Protein AF-A0A9P0LRX0-F1 (afdb_monomer)

Foldseek 3Di:
DDDPVRVVVVVVVVVVVVPPPVPDPVRVVPDDDDDDPPPDPDD

Solvent-accessible surface area (backbone atoms only — not comparable to full-atom values): 3040 Å² total; per-residue (Å²): 132,84,51,75,67,56,53,54,53,51,53,56,57,65,57,50,73,84,64,69,76,71,71,48,74,67,58,61,73,67,56,84,82,82,81,77,82,75,77,70,100,76,130

pLDDT: mean 71.67, std 9.45, range [53.69, 92.0]

Secondary structure (DSSP, 8-state):
---HHHHHHHHHHHTSSS------HHHHHTS---------S--

Sequence (43 aa):
MVSSRTKRILAALSQNDESNNVYSEEEIGSMAISIISSDNIFD

Organism: Acanthoscelides obtectus (NCBI:txid200917)

Radius of gyration: 20.9 Å; Cα contacts (8 Å, |Δi|>4): 2; chains: 1; bounding box: 49×23×45 Å

Structure (mmCIF, N/CA/C/O backbone):
data_AF-A0A9P0LRX0-F1
#
_entry.id   AF-A0A9P0LRX0-F1
#
loop_
_atom_site.group_PDB
_atom_site.id
_atom_site.type_symbol
_atom_site.label_atom_id
_atom_site.label_alt_id
_atom_site.label_comp_id
_atom_site.label_asym_id
_atom_site.label_entity_id
_atom_site.label_seq_id
_atom_site.pdbx_PDB_ins_code
_atom_site.Cartn_x
_atom_site.Cartn_y
_atom_site.Cartn_z
_atom_site.occupancy
_atom_site.B_iso_or_equiv
_atom_site.auth_seq_id
_atom_site.auth_comp_id
_atom_site.auth_asym_id
_atom_site.auth_atom_id
_atom_site.pdbx_PDB_model_num
ATOM 1 N N . MET A 1 1 ? -18.289 4.367 26.020 1.00 75.81 1 MET A N 1
ATOM 2 C CA . MET A 1 1 ? -17.615 5.162 24.963 1.00 75.81 1 MET A CA 1
ATOM 3 C C . MET A 1 1 ? -16.324 4.467 24.573 1.00 75.81 1 MET A C 1
ATOM 5 O O . MET A 1 1 ? -15.578 4.074 25.459 1.00 75.81 1 MET A O 1
ATOM 9 N N . VAL A 1 2 ? -16.065 4.290 23.278 1.00 76.44 2 VAL A N 1
ATOM 10 C CA . VAL A 1 2 ? -14.824 3.663 22.795 1.00 76.44 2 VAL A CA 1
ATOM 11 C C . VAL A 1 2 ? -13.641 4.614 22.992 1.00 76.44 2 VAL A C 1
ATOM 13 O O . VAL A 1 2 ? -13.775 5.820 22.764 1.00 76.44 2 VAL A O 1
ATOM 16 N N . SER A 1 3 ? -12.494 4.083 23.421 1.00 85.81 3 SER A N 1
ATOM 17 C CA . SER A 1 3 ? -11.304 4.889 23.707 1.00 85.81 3 SER A CA 1
ATOM 18 C C . SER A 1 3 ? -10.771 5.601 22.455 1.00 85.81 3 SER A C 1
ATOM 20 O O . SER A 1 3 ? -10.937 5.122 21.331 1.00 85.81 3 SER A O 1
ATOM 22 N N . SER A 1 4 ? -10.071 6.725 22.642 1.00 85.75 4 SER A N 1
ATOM 23 C CA . SER A 1 4 ? -9.416 7.460 21.545 1.00 85.75 4 SER A CA 1
ATOM 24 C C . SER A 1 4 ? -8.428 6.584 20.753 1.00 85.75 4 SER A C 1
ATOM 26 O O . SER A 1 4 ? -8.337 6.677 19.530 1.00 85.75 4 SER A O 1
ATOM 28 N N . ARG A 1 5 ? -7.733 5.655 21.427 1.00 86.31 5 ARG A N 1
ATOM 29 C CA . ARG A 1 5 ? -6.862 4.667 20.771 1.00 86.31 5 ARG A CA 1
ATOM 30 C C . ARG A 1 5 ? -7.662 3.724 19.872 1.00 86.31 5 ARG A C 1
ATOM 32 O O . ARG A 1 5 ? -7.282 3.524 18.726 1.00 86.31 5 ARG A O 1
ATOM 39 N N . THR A 1 6 ? -8.782 3.200 20.363 1.00 92.00 6 THR A N 1
ATOM 40 C CA . THR A 1 6 ? -9.641 2.284 19.598 1.00 92.00 6 THR A CA 1
ATOM 41 C C . THR A 1 6 ? -10.242 2.962 18.365 1.00 92.00 6 THR A C 1
ATOM 43 O O . THR A 1 6 ? -10.281 2.354 17.303 1.00 92.00 6 THR A O 1
ATOM 46 N N . LYS A 1 7 ? -10.633 4.240 18.468 1.00 85.19 7 LYS A N 1
ATOM 47 C CA . LYS A 1 7 ? -11.131 5.023 17.322 1.00 85.19 7 LYS A CA 1
ATOM 48 C C . LYS A 1 7 ? -10.077 5.195 16.225 1.00 85.19 7 LYS A C 1
ATOM 50 O O . LYS A 1 7 ? -10.401 5.044 15.056 1.00 85.19 7 LYS A O 1
ATOM 55 N N . ARG A 1 8 ? -8.821 5.469 16.601 1.00 81.81 8 ARG A N 1
ATOM 56 C CA . ARG A 1 8 ? -7.707 5.597 15.644 1.00 81.81 8 ARG A CA 1
ATOM 57 C C .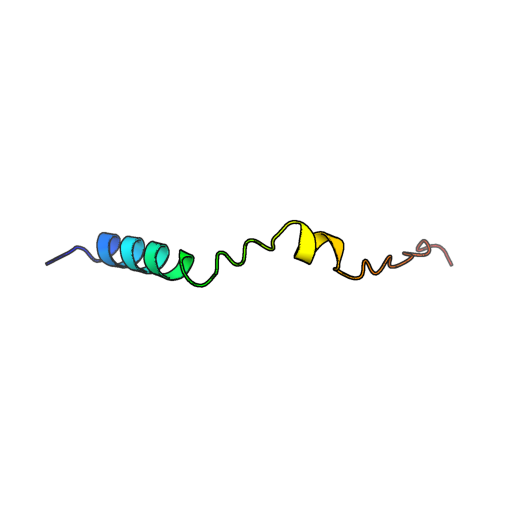 ARG A 1 8 ? -7.394 4.282 14.932 1.00 81.81 8 ARG A C 1
ATOM 59 O O . ARG A 1 8 ? -7.148 4.299 13.735 1.00 81.81 8 ARG A O 1
ATOM 66 N N . ILE A 1 9 ? -7.443 3.159 15.653 1.00 85.75 9 ILE A N 1
ATOM 67 C CA . ILE A 1 9 ? -7.231 1.824 15.070 1.00 85.75 9 ILE A CA 1
ATOM 68 C C . ILE A 1 9 ? -8.339 1.496 14.061 1.00 85.75 9 ILE A C 1
ATOM 70 O O . ILE A 1 9 ? -8.041 1.088 12.946 1.00 85.75 9 ILE A O 1
ATOM 74 N N . LEU A 1 10 ? -9.605 1.723 14.424 1.00 82.75 10 LEU A N 1
ATOM 75 C CA . LEU A 1 10 ? -10.742 1.479 13.531 1.00 82.75 10 LEU A CA 1
ATOM 76 C C . LEU A 1 10 ? -10.696 2.360 12.277 1.00 82.75 10 LEU A C 1
ATOM 78 O O . LEU A 1 10 ? -10.900 1.845 11.186 1.00 82.75 10 LEU A O 1
ATOM 82 N N . ALA A 1 11 ? -10.366 3.648 12.424 1.00 77.00 11 ALA A N 1
ATOM 83 C CA . ALA A 1 11 ? -10.231 4.570 11.296 1.00 77.00 11 ALA A CA 1
ATOM 84 C C . ALA A 1 11 ? -9.128 4.140 10.313 1.00 77.00 11 ALA A C 1
ATOM 86 O O . ALA A 1 11 ? -9.324 4.204 9.103 1.00 77.00 11 ALA A O 1
ATOM 87 N N . ALA A 1 12 ? -7.990 3.662 10.827 1.00 72.75 12 ALA A N 1
ATOM 88 C CA . ALA A 1 12 ? -6.900 3.156 9.997 1.00 72.75 12 ALA A CA 1
ATOM 89 C C . ALA A 1 12 ? -7.288 1.869 9.252 1.00 72.75 12 ALA A C 1
ATOM 91 O O . ALA A 1 12 ? -6.921 1.700 8.096 1.00 72.75 12 ALA A O 1
ATOM 92 N N . LEU A 1 13 ? -8.057 0.973 9.879 1.00 72.12 13 LEU A N 1
ATOM 93 C CA . LEU A 1 13 ? -8.554 -0.237 9.217 1.00 72.12 13 LEU A CA 1
ATOM 94 C C . LEU A 1 13 ? -9.560 0.100 8.108 1.00 72.12 13 LEU A C 1
ATOM 96 O O . LEU A 1 13 ? -9.421 -0.413 7.007 1.00 72.12 13 LEU A O 1
ATOM 100 N N . SER A 1 14 ? -10.490 1.029 8.350 1.00 65.62 14 SER A N 1
ATOM 101 C CA . SER A 1 14 ? -11.461 1.468 7.334 1.00 65.62 14 SER A CA 1
ATOM 102 C C . SER A 1 14 ? -10.842 2.229 6.156 1.00 65.62 14 SER A C 1
ATOM 104 O O . SER A 1 14 ? -11.443 2.289 5.094 1.00 65.62 14 SER A O 1
ATOM 106 N N . GLN A 1 15 ? -9.650 2.813 6.326 1.00 62.03 15 GLN A N 1
ATOM 107 C CA . GLN A 1 15 ? -8.918 3.478 5.238 1.00 62.03 15 GLN A CA 1
ATOM 108 C C . GLN A 1 15 ? -8.171 2.496 4.321 1.00 62.03 15 GLN A C 1
ATOM 110 O O . GLN A 1 15 ? -7.740 2.891 3.243 1.00 62.03 15 GLN A O 1
ATOM 115 N N . ASN A 1 16 ? -8.013 1.230 4.723 1.00 57.81 16 ASN A N 1
ATOM 116 C CA . ASN A 1 16 ? -7.319 0.224 3.913 1.00 57.81 16 ASN A CA 1
ATOM 117 C C . ASN A 1 16 ? -8.238 -0.506 2.917 1.00 57.81 16 AS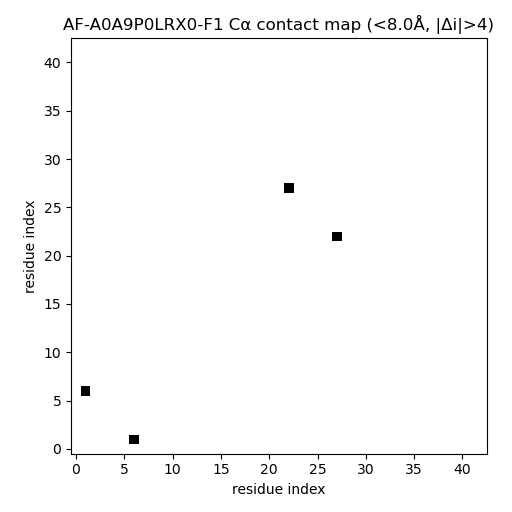N A C 1
ATOM 119 O O . ASN A 1 16 ? -7.730 -1.166 2.015 1.00 57.81 16 ASN A O 1
ATOM 123 N N . ASP A 1 17 ? -9.562 -0.356 3.024 1.00 56.19 17 ASP A N 1
ATOM 124 C CA . ASP A 1 17 ? -10.501 -0.958 2.065 1.00 56.19 17 ASP A CA 1
ATOM 125 C C . ASP A 1 17 ? -10.578 -0.173 0.741 1.00 56.19 17 ASP A C 1
ATOM 127 O O . ASP A 1 17 ? -10.852 -0.752 -0.305 1.00 56.19 17 ASP A O 1
ATOM 131 N N . GLU A 1 18 ? -10.271 1.128 0.751 1.00 53.69 18 GLU A N 1
ATOM 132 C CA . GLU A 1 18 ? -10.358 1.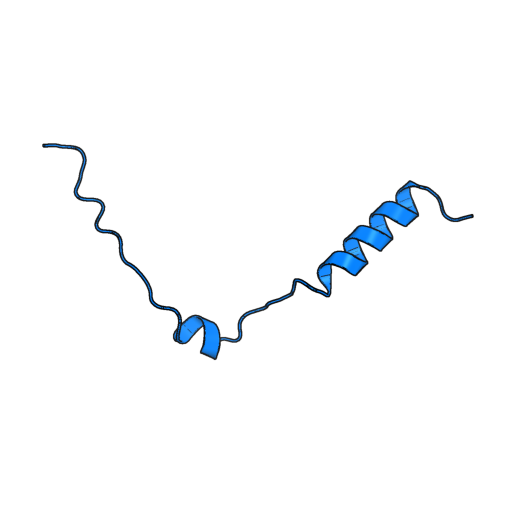999 -0.436 1.00 53.69 18 GLU A CA 1
ATOM 133 C C . GLU A 1 18 ? -9.041 2.090 -1.233 1.00 53.69 18 GLU A C 1
ATOM 135 O O . GLU A 1 18 ? -8.993 2.695 -2.300 1.00 53.69 18 GLU A O 1
ATOM 140 N N . SER A 1 19 ? -7.947 1.502 -0.730 1.00 55.56 19 SER A N 1
ATOM 141 C CA . SER A 1 19 ? -6.612 1.553 -1.358 1.00 55.56 19 SER A CA 1
ATOM 142 C C . SER A 1 19 ? -5.924 0.196 -1.499 1.00 55.56 19 SER A C 1
ATOM 144 O O . SER A 1 19 ? -4.749 0.139 -1.857 1.00 55.56 19 SER A O 1
ATOM 146 N N . ASN A 1 20 ? -6.656 -0.908 -1.337 1.00 56.34 20 ASN A N 1
ATOM 147 C CA . ASN A 1 20 ? -6.251 -2.192 -1.910 1.00 56.34 20 ASN A CA 1
ATOM 148 C C . ASN A 1 20 ? -6.513 -2.183 -3.424 1.00 56.34 20 ASN A C 1
ATOM 150 O O . ASN A 1 20 ? -7.253 -3.009 -3.952 1.00 56.34 20 ASN A O 1
ATOM 154 N N . ASN A 1 21 ? -5.884 -1.248 -4.142 1.00 61.50 21 ASN A N 1
ATOM 155 C CA 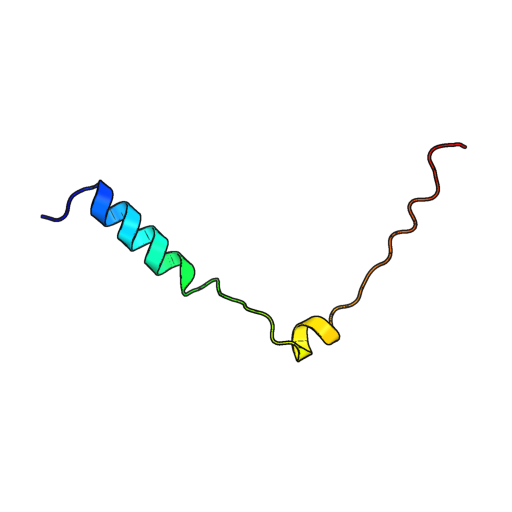. ASN A 1 21 ? -5.718 -1.379 -5.583 1.00 61.50 21 ASN A CA 1
ATOM 156 C C . ASN A 1 21 ? -4.594 -2.398 -5.814 1.00 61.50 21 ASN A C 1
ATOM 158 O O . ASN A 1 21 ? -3.467 -2.057 -6.175 1.00 61.50 21 ASN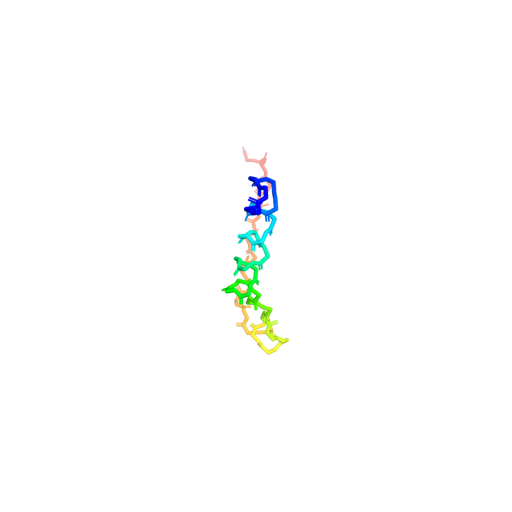 A O 1
ATOM 162 N N . VAL A 1 22 ? -4.877 -3.655 -5.462 1.00 67.38 22 VAL A N 1
ATOM 163 C CA . VAL A 1 22 ? -4.053 -4.792 -5.853 1.00 67.38 22 VAL A CA 1
ATOM 164 C C . VAL A 1 22 ? -4.276 -4.921 -7.347 1.00 67.38 22 VAL A C 1
ATOM 166 O O . VAL A 1 22 ? -5.274 -5.494 -7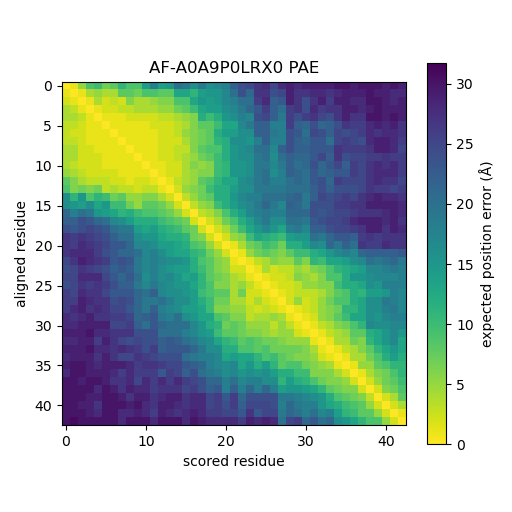.775 1.00 67.38 22 VAL A O 1
ATOM 169 N N . TYR A 1 23 ? -3.387 -4.307 -8.124 1.00 67.56 23 TYR A N 1
ATOM 170 C CA . TYR A 1 23 ? -3.386 -4.467 -9.569 1.00 67.56 23 TYR A CA 1
ATOM 171 C C . TYR A 1 23 ? -3.385 -5.965 -9.885 1.00 67.56 23 TYR A C 1
ATOM 173 O O . TYR A 1 23 ? -2.568 -6.723 -9.354 1.00 67.56 23 TYR A O 1
ATOM 181 N N . SER A 1 24 ? -4.323 -6.392 -10.718 1.00 70.19 24 SER A N 1
ATOM 182 C CA . SER A 1 24 ? -4.342 -7.737 -11.278 1.00 70.19 24 SER A CA 1
ATOM 183 C C . SER A 1 24 ? -3.057 -7.997 -12.073 1.00 70.19 24 SER A C 1
ATOM 185 O O . SER A 1 24 ? -2.400 -7.072 -12.556 1.00 70.19 24 SER A O 1
ATOM 187 N N . GLU A 1 25 ? -2.680 -9.267 -12.233 1.00 68.06 25 GLU A N 1
ATOM 188 C CA . GLU A 1 25 ? -1.493 -9.641 -13.021 1.00 68.06 25 GLU A CA 1
ATOM 189 C C . GLU A 1 25 ? -1.558 -9.092 -14.460 1.00 68.06 25 GLU A C 1
ATOM 191 O O . GLU A 1 25 ? -0.538 -8.723 -15.041 1.00 68.06 25 GLU A O 1
ATOM 196 N N . GLU A 1 26 ? -2.770 -8.969 -15.002 1.00 72.94 26 GLU A N 1
ATOM 197 C CA . GLU A 1 26 ? -3.067 -8.390 -16.314 1.00 72.94 26 GLU A CA 1
ATOM 198 C C . GLU A 1 26 ? -2.767 -6.882 -16.357 1.00 72.94 26 GLU A C 1
ATOM 200 O O . GLU A 1 26 ? -2.138 -6.395 -17.300 1.00 72.94 26 GLU A O 1
ATOM 205 N N . GLU A 1 27 ? -3.147 -6.142 -15.312 1.00 71.56 27 GLU A N 1
ATOM 206 C CA . GLU A 1 27 ? -2.858 -4.711 -15.185 1.00 71.56 27 GLU A CA 1
ATOM 207 C C . GLU A 1 27 ? -1.355 -4.458 -15.045 1.00 71.56 27 GLU A C 1
ATOM 209 O O . GLU A 1 27 ? -0.815 -3.595 -15.741 1.00 71.56 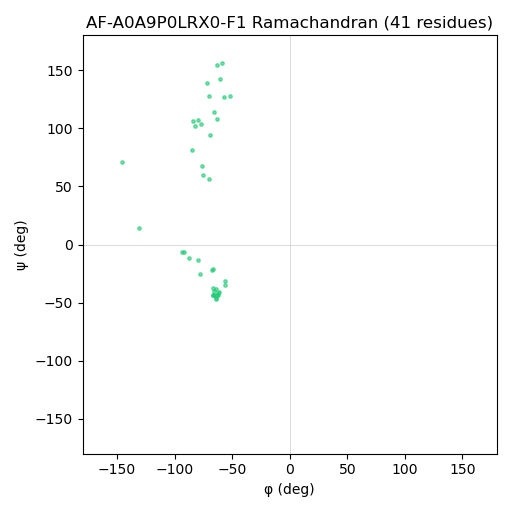27 GLU A O 1
ATOM 214 N N . ILE A 1 28 ? -0.660 -5.259 -14.230 1.00 73.56 28 ILE A N 1
ATOM 215 C CA . ILE A 1 28 ? 0.799 -5.181 -14.056 1.00 73.56 28 ILE A CA 1
ATOM 216 C C . ILE A 1 28 ? 1.519 -5.492 -15.375 1.00 73.56 28 ILE A C 1
ATOM 218 O O . ILE A 1 28 ? 2.450 -4.780 -15.750 1.00 73.56 28 ILE A O 1
ATOM 222 N N . GLY A 1 29 ? 1.077 -6.519 -16.109 1.00 74.38 29 GLY A N 1
ATOM 223 C CA . GLY A 1 29 ? 1.666 -6.913 -17.393 1.00 74.38 29 GLY A CA 1
ATOM 224 C C . GLY A 1 29 ? 1.487 -5.882 -18.514 1.00 74.38 29 GLY A C 1
ATOM 225 O O . GLY A 1 29 ? 2.251 -5.885 -19.477 1.00 74.38 29 GLY A O 1
ATOM 226 N N . SER A 1 30 ? 0.505 -4.985 -18.384 1.00 74.31 30 SER A N 1
ATOM 227 C CA . SER A 1 30 ? 0.209 -3.924 -19.357 1.00 74.31 30 SER A CA 1
ATOM 228 C C . SER A 1 30 ? 0.881 -2.577 -19.054 1.00 74.31 30 SER A C 1
ATOM 230 O O . SER A 1 30 ? 0.813 -1.655 -19.872 1.00 74.31 30 SER A O 1
ATOM 232 N N . MET A 1 31 ? 1.547 -2.441 -17.901 1.00 74.88 31 MET A N 1
ATOM 233 C CA . MET A 1 31 ? 2.227 -1.202 -17.526 1.00 74.88 31 MET A CA 1
ATOM 234 C C . MET A 1 31 ? 3.468 -0.960 -18.392 1.00 74.88 31 MET A C 1
ATOM 236 O O . MET A 1 31 ? 4.365 -1.796 -18.495 1.00 74.88 31 MET A O 1
ATOM 240 N N . ALA A 1 32 ? 3.547 0.230 -18.990 1.00 79.31 32 ALA A N 1
ATOM 241 C CA . ALA A 1 32 ? 4.721 0.657 -19.737 1.00 79.31 32 ALA A CA 1
ATOM 242 C C . ALA A 1 32 ? 5.927 0.806 -18.792 1.00 79.31 32 ALA A C 1
ATOM 244 O O . ALA A 1 32 ? 5.946 1.677 -17.921 1.00 79.31 32 ALA A O 1
ATOM 245 N N . ILE A 1 33 ? 6.947 -0.035 -18.975 1.00 74.38 33 ILE A N 1
ATOM 246 C CA . ILE A 1 33 ? 8.208 0.072 -18.239 1.00 74.38 33 ILE A CA 1
ATOM 247 C C . ILE A 1 33 ? 9.093 1.094 -18.954 1.00 74.38 33 ILE A C 1
ATOM 249 O O . ILE A 1 33 ? 9.661 0.817 -20.010 1.00 74.38 33 ILE A O 1
ATOM 253 N N . SER A 1 34 ? 9.233 2.278 -18.365 1.00 75.25 34 SER A N 1
ATOM 254 C CA . SER A 1 34 ? 10.212 3.269 -18.813 1.00 75.25 34 SER A CA 1
ATOM 255 C C . SER A 1 34 ? 11.579 2.940 -18.217 1.00 75.25 34 SER A C 1
ATOM 257 O O . SER A 1 34 ? 11.840 3.221 -17.048 1.00 75.25 34 SER A O 1
ATOM 259 N N . ILE A 1 35 ? 12.461 2.342 -19.019 1.00 74.56 35 ILE A N 1
ATOM 260 C CA . ILE A 1 35 ? 13.869 2.160 -18.650 1.00 74.56 35 ILE A CA 1
ATOM 261 C C . ILE A 1 35 ? 14.569 3.506 -18.845 1.00 74.56 35 ILE A C 1
ATOM 263 O O . ILE A 1 35 ? 14.842 3.920 -19.970 1.00 74.56 35 ILE A O 1
ATOM 267 N N . ILE A 1 36 ? 14.839 4.209 -17.748 1.00 75.44 36 ILE A N 1
ATOM 268 C CA . ILE A 1 36 ? 15.668 5.416 -17.774 1.00 75.44 36 ILE A CA 1
ATOM 269 C C . ILE A 1 36 ? 17.128 4.953 -17.826 1.00 75.44 36 ILE A C 1
ATOM 271 O O . ILE A 1 36 ? 17.647 4.451 -16.827 1.00 75.44 36 ILE A O 1
ATOM 275 N N . SER A 1 37 ? 17.782 5.101 -18.986 1.00 70.12 37 SER A N 1
ATOM 276 C CA . SER A 1 37 ? 19.238 4.938 -19.080 1.00 70.12 37 SER A CA 1
ATOM 277 C C . SER A 1 37 ? 19.875 6.016 -18.216 1.00 70.12 37 SER A C 1
ATOM 279 O O . SER A 1 37 ? 19.796 7.202 -18.527 1.00 70.12 37 SER A O 1
ATOM 281 N N . SER A 1 38 ? 20.437 5.611 -17.082 1.00 68.00 38 SER A N 1
AT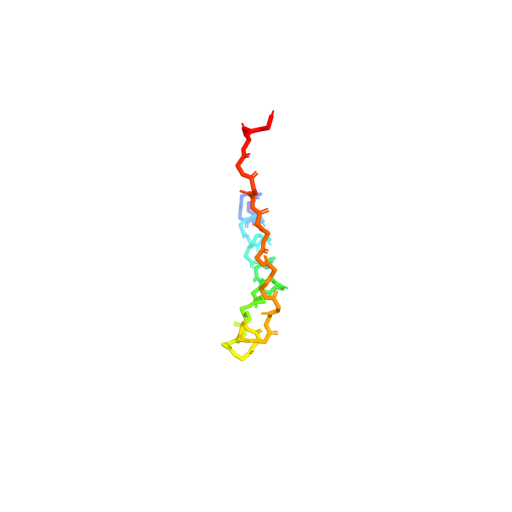OM 282 C CA . SER A 1 38 ? 21.305 6.480 -16.297 1.00 68.00 38 SER A CA 1
ATOM 283 C C . SER A 1 38 ? 22.696 6.359 -16.897 1.00 68.00 38 SER A C 1
ATOM 285 O O . SER A 1 38 ? 23.510 5.564 -16.426 1.00 68.00 38 SER A O 1
ATOM 287 N N . ASP A 1 39 ? 22.929 7.090 -17.987 1.00 73.69 39 ASP A N 1
ATOM 288 C CA . ASP A 1 39 ? 24.273 7.230 -18.530 1.00 73.69 39 ASP A CA 1
ATOM 289 C C . ASP A 1 39 ? 25.158 7.811 -17.418 1.00 73.69 39 ASP A C 1
ATOM 291 O O . ASP A 1 39 ? 24.796 8.749 -16.703 1.00 73.69 39 ASP A O 1
ATOM 295 N N . ASN A 1 40 ? 26.255 7.101 -17.180 1.00 62.69 40 ASN A N 1
ATOM 296 C CA . ASN A 1 40 ? 27.082 7.190 -15.989 1.00 62.69 40 ASN A CA 1
ATOM 297 C C . ASN A 1 40 ? 27.653 8.609 -15.817 1.00 62.69 40 ASN A C 1
ATOM 299 O O . ASN A 1 40 ? 28.045 9.236 -16.796 1.00 62.69 40 ASN A O 1
ATOM 303 N N . ILE A 1 41 ? 27.729 9.080 -14.567 1.00 66.44 41 ILE A N 1
ATOM 304 C CA . ILE A 1 41 ? 28.180 10.418 -14.124 1.00 66.44 41 ILE A CA 1
ATOM 305 C C . ILE A 1 41 ? 29.702 10.597 -14.331 1.00 66.44 41 ILE A C 1
ATOM 307 O O . ILE A 1 41 ? 30.456 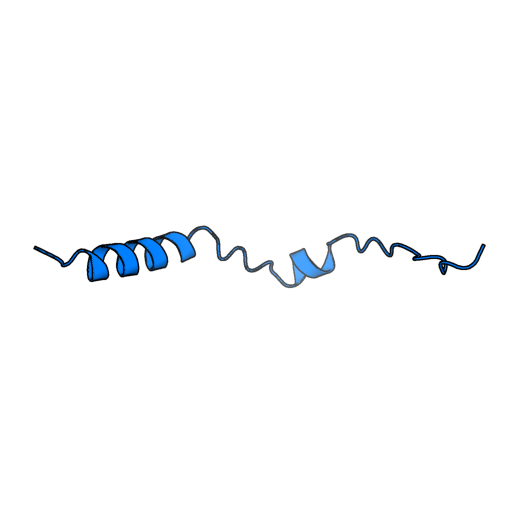10.858 -13.399 1.00 66.44 41 ILE A O 1
ATOM 311 N N . PHE A 1 42 ? 30.186 10.413 -15.554 1.00 64.19 42 PHE A N 1
ATOM 312 C CA . PHE A 1 42 ? 31.571 10.663 -15.941 1.00 64.19 42 PHE A CA 1
ATOM 313 C C . PHE A 1 42 ? 31.603 11.177 -17.383 1.00 64.19 42 PHE A C 1
ATOM 315 O O . PHE A 1 42 ? 32.021 10.460 -18.289 1.00 64.19 42 PHE A O 1
ATOM 322 N N . ASP A 1 43 ? 31.135 12.411 -17.557 1.00 54.59 43 ASP A N 1
ATOM 323 C CA . ASP A 1 43 ? 31.476 13.284 -18.686 1.00 54.59 43 ASP A CA 1
ATOM 324 C C . ASP A 1 43 ? 32.283 14.469 -18.128 1.00 54.59 43 ASP A C 1
ATOM 326 O O . ASP A 1 43 ? 31.885 14.984 -17.050 1.00 54.59 43 ASP A O 1
#

Mean predicted aligned error: 15.77 Å